Protein AF-A0A535CAD5-F1 (afdb_monomer_lite)

Foldseek 3Di:
DDPPDPPDDPVCVVVVVLLVQQVVQWDDDDPATAGFQDPDPRSFDAQVRLLVCQVVVCVSPNRNLLNNLVVFLVQAACDDDVQQNHDFLATFGAADDDDCVVVVVHNRVRGRRPDPCRLVSSLVSQVVSCVVPVDPVSCVVNVVSNVRSVVVND

pLDDT: mean 92.03, std 10.33, range [41.12, 98.62]

Structure (mmCIF, N/CA/C/O backbone):
data_AF-A0A535CAD5-F1
#
_entry.id   AF-A0A535CAD5-F1
#
loop_
_atom_site.group_PDB
_atom_site.id
_atom_site.type_symbol
_atom_site.label_atom_id
_atom_site.label_alt_id
_atom_site.label_comp_id
_atom_site.label_asym_id
_atom_site.label_entity_id
_atom_site.label_seq_id
_atom_site.pdbx_PDB_ins_code
_atom_site.Cartn_x
_atom_site.Cartn_y
_atom_site.Cartn_z
_atom_site.occupancy
_atom_site.B_iso_or_equiv
_atom_site.auth_seq_id
_atom_site.auth_comp_id
_atom_site.auth_asym_id
_atom_site.auth_atom_id
_atom_site.pdbx_PDB_model_num
ATOM 1 N N . MET A 1 1 ? -8.509 36.810 27.245 1.00 44.31 1 MET A N 1
ATOM 2 C CA . MET A 1 1 ? -9.024 35.448 26.973 1.00 44.31 1 MET A CA 1
ATOM 3 C C . MET A 1 1 ? -7.909 34.439 27.209 1.00 44.31 1 MET A C 1
ATOM 5 O O . MET A 1 1 ? -6.936 34.430 26.466 1.00 44.31 1 MET A O 1
ATOM 9 N N . ARG A 1 2 ? -7.989 33.655 28.289 1.00 41.12 2 ARG A N 1
ATOM 10 C CA . ARG A 1 2 ? -6.994 32.627 28.636 1.00 41.12 2 ARG A CA 1
ATOM 11 C C . ARG A 1 2 ? -7.315 31.387 27.792 1.00 41.12 2 ARG A C 1
ATOM 13 O O . ARG A 1 2 ? -8.382 30.813 27.979 1.00 41.12 2 ARG A O 1
ATOM 20 N N . LYS A 1 3 ? -6.448 31.010 26.843 1.00 47.06 3 LYS A N 1
ATOM 21 C CA . LYS A 1 3 ? -6.570 29.723 26.136 1.00 47.06 3 LYS A CA 1
ATOM 22 C C . LYS A 1 3 ? -6.532 28.620 27.197 1.00 47.06 3 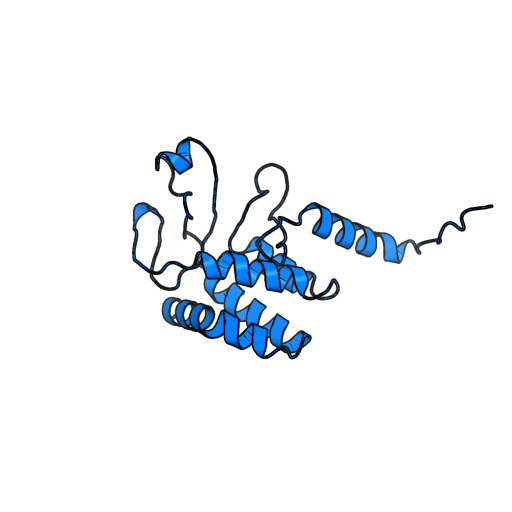LYS A C 1
ATOM 24 O O . LYS A 1 3 ? -5.518 28.479 27.879 1.00 47.06 3 LYS A O 1
ATOM 29 N N . GLN A 1 4 ? -7.636 27.899 27.384 1.00 48.31 4 GLN A N 1
ATOM 30 C CA . GLN A 1 4 ? -7.640 26.667 28.166 1.00 48.31 4 GLN A CA 1
ATOM 31 C C . GLN A 1 4 ? -6.670 25.708 27.469 1.00 48.31 4 GLN A C 1
ATOM 33 O O . GLN A 1 4 ? -6.923 25.270 26.352 1.00 48.31 4 GLN A O 1
ATOM 38 N N . ARG A 1 5 ? -5.509 25.463 28.086 1.00 54.94 5 ARG A N 1
ATOM 39 C CA . ARG A 1 5 ? -4.649 24.345 27.700 1.00 54.94 5 ARG A CA 1
ATOM 40 C C . ARG A 1 5 ? -5.409 23.092 28.102 1.00 54.94 5 ARG A C 1
ATOM 42 O O . ARG A 1 5 ? -5.596 22.866 29.295 1.00 54.94 5 ARG A O 1
ATOM 49 N N . THR A 1 6 ? -5.884 22.331 27.126 1.00 63.06 6 THR A N 1
ATOM 50 C CA . THR A 1 6 ? -6.348 20.966 27.355 1.00 63.06 6 THR A CA 1
ATOM 51 C C . THR A 1 6 ? -5.174 20.221 27.982 1.00 63.06 6 THR A C 1
ATOM 53 O O . THR A 1 6 ? -4.116 20.119 27.366 1.00 63.06 6 THR A O 1
ATOM 56 N N . ILE A 1 7 ? -5.303 19.828 29.247 1.00 65.75 7 ILE A N 1
ATOM 57 C CA . ILE A 1 7 ? -4.289 19.021 29.924 1.00 65.75 7 ILE A CA 1
ATOM 58 C C . ILE A 1 7 ? -4.466 17.614 29.356 1.00 65.75 7 ILE A C 1
ATOM 60 O O . ILE A 1 7 ? -5.357 16.892 29.794 1.00 65.75 7 ILE A O 1
ATOM 64 N N . THR A 1 8 ? -3.692 17.267 28.327 1.00 67.19 8 THR A N 1
ATOM 65 C CA . THR A 1 8 ? -3.551 15.877 27.886 1.00 67.19 8 THR A CA 1
ATOM 66 C C . THR A 1 8 ? -2.962 15.079 29.033 1.00 67.19 8 THR A C 1
ATOM 68 O O . THR A 1 8 ? -2.019 15.525 29.697 1.00 67.19 8 THR A O 1
ATOM 71 N N . ARG A 1 9 ? -3.552 13.920 29.313 1.00 76.81 9 ARG A N 1
ATOM 72 C CA . ARG A 1 9 ? -3.047 13.054 30.377 1.00 76.81 9 ARG A CA 1
ATOM 73 C C . ARG A 1 9 ? -1.718 12.444 29.897 1.00 76.81 9 ARG A C 1
ATOM 75 O O . ARG A 1 9 ? -1.612 12.155 28.705 1.00 76.81 9 ARG A O 1
ATOM 82 N N . PRO A 1 10 ? -0.702 12.254 30.758 1.00 76.88 10 PRO A N 1
ATOM 83 C CA . PRO A 1 10 ? 0.605 11.730 30.334 1.00 76.88 10 PRO A CA 1
ATOM 84 C C . PRO A 1 10 ? 0.511 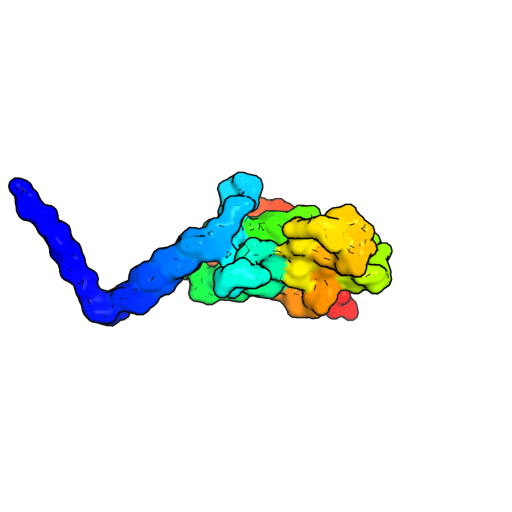10.408 29.554 1.00 76.88 10 PRO A C 1
ATOM 86 O O . PRO A 1 10 ? 1.283 10.159 28.635 1.00 76.88 10 PRO A O 1
ATOM 89 N N . GLU A 1 11 ? -0.474 9.572 29.879 1.00 84.38 11 GLU A N 1
ATOM 90 C CA . GLU A 1 11 ? -0.755 8.305 29.203 1.00 84.38 11 GLU A CA 1
ATOM 91 C C . GLU A 1 11 ? -1.293 8.449 27.763 1.00 84.38 11 GLU A C 1
ATOM 93 O O . GLU A 1 11 ? -1.189 7.511 26.976 1.00 84.38 11 GLU A O 1
ATOM 98 N N . GLU A 1 12 ? -1.839 9.610 27.390 1.00 85.25 12 GLU A N 1
ATOM 99 C CA . GLU A 1 12 ? -2.409 9.889 26.059 1.00 85.25 12 GLU A CA 1
ATOM 100 C C . GLU A 1 12 ? -1.375 10.478 25.084 1.00 85.25 12 GLU A C 1
ATOM 102 O O . GLU A 1 12 ? -1.599 10.515 23.867 1.00 85.25 12 GLU A O 1
ATOM 107 N N . GLU A 1 13 ? -0.234 10.935 25.603 1.00 88.69 13 GLU A N 1
ATOM 108 C CA . GLU A 1 13 ? 0.819 11.596 24.832 1.00 88.69 13 GLU A CA 1
ATOM 109 C C . GLU A 1 13 ? 1.404 10.695 23.726 1.00 88.69 13 GLU A C 1
ATOM 111 O O . GLU A 1 13 ? 1.454 11.154 22.581 1.00 88.69 13 GLU A O 1
ATOM 116 N N . PRO A 1 14 ? 1.729 9.402 23.964 1.00 90.94 14 PRO A N 1
ATOM 117 C CA . PRO A 1 14 ? 2.243 8.528 22.907 1.00 90.94 14 PRO A CA 1
ATOM 118 C C . PRO A 1 14 ? 1.243 8.304 21.767 1.00 90.94 14 PRO A C 1
ATOM 120 O O . PRO A 1 14 ? 1.627 8.280 20.600 1.00 90.94 14 PRO A O 1
ATOM 123 N N . CYS A 1 15 ? -0.049 8.168 22.086 1.00 90.94 15 CYS A N 1
ATOM 124 C CA . CYS A 1 15 ? -1.090 7.986 21.074 1.00 90.94 15 CYS A CA 1
ATOM 125 C C . CYS A 1 15 ? -1.275 9.257 20.237 1.00 90.94 15 CYS A C 1
ATOM 127 O O . CYS A 1 15 ? -1.390 9.188 19.015 1.00 90.94 15 CYS A O 1
ATOM 129 N N . THR A 1 16 ? -1.276 10.419 20.892 1.00 92.81 16 THR A N 1
ATOM 130 C CA . THR A 1 16 ? -1.411 11.718 20.221 1.00 92.81 16 THR A CA 1
ATOM 131 C C . THR A 1 16 ? -0.228 11.978 19.292 1.00 92.81 16 THR A C 1
ATOM 133 O O . THR A 1 16 ? -0.426 12.365 18.140 1.00 92.81 16 THR A O 1
ATOM 136 N N . GLN A 1 17 ? 0.992 11.710 19.765 1.00 94.50 17 GLN A N 1
ATOM 137 C CA . GLN A 1 17 ? 2.199 11.833 18.955 1.00 94.50 17 GLN A CA 1
ATOM 138 C C . GLN A 1 17 ? 2.179 10.855 17.775 1.00 94.50 17 GLN A C 1
ATOM 140 O O . GLN A 1 17 ? 2.400 11.273 16.645 1.00 94.50 17 GLN A O 1
ATOM 145 N N . GLY A 1 18 ? 1.817 9.588 18.002 1.00 93.94 18 GLY A N 1
ATOM 146 C CA . GLY A 1 18 ? 1.743 8.586 16.936 1.00 93.94 18 GLY A CA 1
ATOM 147 C C . GLY A 1 18 ? 0.748 8.950 15.830 1.00 93.94 18 GLY A C 1
ATOM 148 O O . GLY A 1 18 ? 1.043 8.772 14.650 1.00 93.94 18 GLY A O 1
ATOM 149 N N . ILE A 1 19 ? -0.408 9.523 16.182 1.00 94.88 19 ILE A N 1
ATOM 150 C CA . ILE A 1 19 ? -1.364 10.045 15.193 1.00 94.88 19 ILE A CA 1
ATOM 151 C C . ILE A 1 19 ? -0.733 11.191 14.393 1.00 94.88 19 ILE A C 1
ATOM 153 O O . ILE A 1 19 ? -0.795 11.184 13.163 1.00 94.88 19 ILE A O 1
ATOM 157 N N . ALA A 1 20 ? -0.097 12.155 15.066 1.00 95.50 20 ALA A N 1
ATOM 158 C CA . ALA A 1 20 ? 0.572 13.269 14.397 1.00 95.50 20 ALA A CA 1
ATOM 159 C C . ALA A 1 20 ? 1.681 12.791 13.442 1.00 95.50 20 ALA A C 1
ATOM 161 O O . ALA A 1 20 ? 1.773 13.290 12.320 1.00 95.50 20 ALA A O 1
ATOM 162 N N . ASP A 1 21 ? 2.457 11.783 13.842 1.00 95.19 21 ASP A N 1
ATOM 163 C CA . ASP A 1 21 ? 3.530 11.197 13.035 1.00 95.19 21 ASP A CA 1
ATOM 164 C C . ASP A 1 21 ? 2.987 10.498 11.779 1.00 95.19 21 ASP A C 1
ATOM 166 O O . ASP A 1 21 ? 3.510 10.703 10.681 1.00 95.19 21 ASP A O 1
ATOM 170 N N . LEU A 1 22 ? 1.893 9.734 11.895 1.00 95.38 22 LEU A N 1
ATOM 171 C CA . LEU A 1 22 ? 1.233 9.110 10.739 1.00 95.38 22 LEU A CA 1
ATOM 172 C C . LEU A 1 22 ? 0.752 10.153 9.725 1.00 95.38 22 LEU A C 1
ATOM 174 O O . LEU A 1 22 ? 0.905 9.961 8.519 1.00 95.38 22 LEU A O 1
ATOM 178 N N . HIS A 1 23 ? 0.196 11.268 10.203 1.00 94.38 23 HIS A N 1
ATOM 179 C CA . HIS A 1 23 ? -0.225 12.367 9.335 1.00 94.38 23 HIS A CA 1
ATOM 180 C C . HIS A 1 23 ? 0.960 13.122 8.725 1.00 94.38 23 HIS A C 1
ATOM 182 O O . HIS A 1 23 ? 0.872 13.546 7.574 1.00 94.38 23 HIS A O 1
ATOM 188 N N . ALA A 1 24 ? 2.078 13.253 9.441 1.00 95.19 24 ALA A N 1
ATOM 189 C CA . ALA A 1 24 ? 3.304 13.839 8.899 1.00 95.19 24 ALA A CA 1
ATOM 190 C C . ALA A 1 24 ? 3.924 12.981 7.780 1.00 95.19 24 ALA A C 1
ATOM 192 O O . ALA A 1 24 ? 4.584 13.514 6.889 1.00 95.19 24 ALA A O 1
ATOM 193 N N . LEU A 1 25 ? 3.686 11.666 7.800 1.00 96.38 25 LEU A N 1
ATOM 194 C CA . LEU A 1 25 ? 4.115 10.718 6.769 1.00 96.38 25 LEU A CA 1
ATOM 195 C C . LEU A 1 25 ? 3.077 10.500 5.656 1.00 96.38 25 LEU A C 1
ATOM 197 O O . LEU A 1 25 ? 3.306 9.678 4.768 1.00 96.38 25 LEU A O 1
ATOM 201 N N . ALA A 1 26 ? 1.944 11.204 5.676 1.00 95.88 26 ALA A N 1
ATOM 202 C CA . ALA A 1 26 ? 0.905 11.041 4.668 1.00 95.88 26 ALA A CA 1
ATOM 203 C C . ALA A 1 26 ? 1.361 11.593 3.304 1.00 95.88 26 ALA A C 1
ATOM 205 O O . ALA A 1 26 ? 1.634 12.785 3.154 1.00 95.88 26 ALA A O 1
ATOM 206 N N . ILE A 1 27 ? 1.397 10.731 2.289 1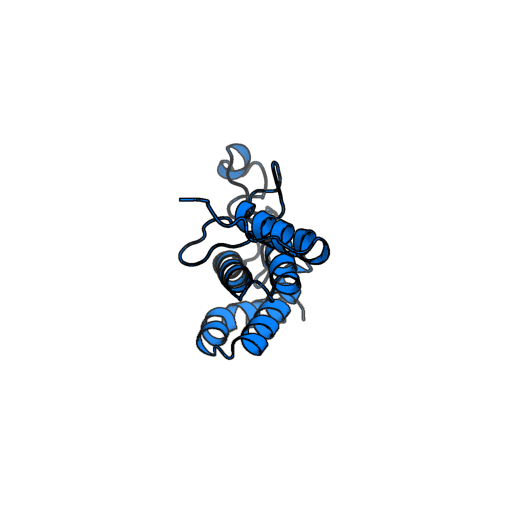.00 93.94 27 ILE A N 1
ATOM 207 C CA . ILE A 1 27 ? 1.644 11.106 0.896 1.00 93.94 27 ILE A CA 1
ATOM 208 C C . ILE A 1 27 ? 0.294 11.230 0.179 1.00 93.94 27 ILE A C 1
ATOM 210 O O . ILE A 1 27 ? -0.477 10.265 0.164 1.00 93.94 27 ILE A O 1
ATOM 214 N N . PRO A 1 28 ? -0.009 12.386 -0.440 1.00 89.88 28 PRO A N 1
ATOM 215 C CA . PRO A 1 28 ? -1.207 12.544 -1.256 1.00 89.88 28 PRO A CA 1
ATOM 216 C C . PRO A 1 28 ? -1.227 11.562 -2.437 1.00 89.88 28 PRO A C 1
ATOM 218 O O . PRO A 1 28 ? -0.285 11.529 -3.229 1.00 89.88 28 PRO A O 1
ATOM 221 N N . GLN A 1 29 ? -2.325 10.819 -2.586 1.00 83.56 29 GLN A N 1
ATOM 222 C CA . GLN A 1 29 ? -2.617 9.966 -3.741 1.00 83.56 29 GLN A CA 1
ATOM 223 C C . GLN A 1 29 ? -4.072 10.185 -4.147 1.00 83.56 29 GLN A C 1
ATOM 225 O O . GLN A 1 29 ? -4.958 9.954 -3.333 1.00 83.56 29 GLN A O 1
ATOM 230 N N . ALA A 1 30 ? -4.310 10.604 -5.393 1.00 77.38 30 ALA A N 1
ATOM 231 C CA . ALA A 1 30 ? -5.647 10.838 -5.949 1.00 77.38 30 ALA A CA 1
ATOM 232 C C . ALA A 1 30 ? -6.628 11.453 -4.923 1.00 77.38 30 ALA A C 1
ATOM 234 O O . ALA A 1 30 ? -6.480 12.618 -4.556 1.00 77.38 30 ALA A O 1
ATOM 235 N N . GLU A 1 31 ? -7.592 10.663 -4.443 1.00 83.25 31 GLU A N 1
ATOM 236 C CA . GLU A 1 31 ? -8.627 11.085 -3.496 1.00 83.25 31 GLU A CA 1
ATOM 237 C C . GLU A 1 31 ? -8.274 10.840 -2.020 1.00 83.25 31 GLU A C 1
ATOM 239 O O . GLU A 1 31 ? -8.857 11.473 -1.142 1.00 83.25 31 GLU A O 1
ATOM 244 N N . THR A 1 32 ? -7.360 9.918 -1.700 1.00 90.00 32 THR A N 1
ATOM 245 C CA . THR A 1 32 ? -7.060 9.532 -0.310 1.00 90.00 32 THR A CA 1
ATOM 246 C C . THR A 1 32 ? -5.569 9.240 -0.116 1.00 90.00 32 THR A C 1
ATOM 248 O O . THR A 1 32 ? -5.009 8.415 -0.838 1.00 90.00 32 THR A O 1
ATOM 251 N N . PRO A 1 33 ? -4.902 9.880 0.864 1.00 95.62 33 PRO A N 1
ATOM 252 C CA . PRO A 1 33 ? -3.474 9.690 1.080 1.00 95.62 33 PRO A CA 1
ATOM 253 C C . PRO A 1 33 ? -3.149 8.313 1.670 1.00 95.62 33 PRO A C 1
ATOM 255 O O . PRO A 1 33 ? -3.964 7.709 2.363 1.00 95.62 33 PRO A O 1
ATOM 258 N N . TYR A 1 34 ? -1.917 7.856 1.461 1.00 95.56 34 TYR A N 1
ATOM 259 C CA . TYR A 1 34 ? -1.347 6.688 2.138 1.00 95.56 34 TYR A CA 1
ATOM 260 C C . TYR A 1 34 ? -0.173 7.102 3.028 1.00 95.56 34 TYR A C 1
ATOM 262 O O . TYR A 1 34 ? 0.403 8.174 2.860 1.00 95.56 34 TYR A O 1
ATOM 270 N N . VAL A 1 35 ? 0.193 6.252 3.986 1.00 97.00 35 VAL A N 1
ATOM 271 C CA . VAL A 1 35 ? 1.321 6.511 4.893 1.00 97.00 35 VAL A CA 1
ATOM 272 C C . VAL A 1 35 ? 2.619 6.028 4.249 1.00 97.00 35 VAL A C 1
ATOM 274 O O . VAL A 1 35 ? 2.721 4.869 3.851 1.00 97.00 35 VAL A O 1
ATOM 277 N N . ALA A 1 36 ? 3.613 6.906 4.135 1.00 96.06 36 ALA A N 1
ATOM 278 C CA . ALA A 1 36 ? 4.945 6.544 3.667 1.00 96.06 36 ALA A CA 1
ATOM 279 C C . ALA A 1 36 ? 5.674 5.624 4.653 1.00 96.06 36 ALA A C 1
ATOM 281 O O . ALA A 1 36 ? 5.412 5.639 5.853 1.00 96.06 36 ALA A O 1
ATOM 282 N N . ALA A 1 37 ? 6.675 4.904 4.153 1.00 94.31 37 ALA A N 1
ATOM 283 C CA . ALA A 1 37 ? 7.533 4.052 4.972 1.00 94.31 37 ALA A CA 1
ATOM 284 C C . ALA A 1 37 ? 8.405 4.845 5.971 1.00 94.31 37 ALA A C 1
ATOM 286 O O . ALA A 1 37 ? 8.726 4.352 7.050 1.00 94.31 37 ALA A O 1
ATOM 287 N N . GLY A 1 38 ? 8.773 6.090 5.645 1.00 93.19 38 GLY A N 1
ATOM 288 C CA . GLY A 1 38 ? 9.489 6.973 6.570 1.00 93.19 38 GLY A CA 1
ATOM 289 C C . GLY A 1 38 ? 10.311 8.059 5.881 1.00 93.19 38 GLY A C 1
ATOM 290 O O . GLY A 1 38 ? 10.437 8.096 4.662 1.00 93.19 38 GLY A O 1
ATOM 291 N N . VAL A 1 39 ? 10.917 8.951 6.662 1.00 91.81 39 VAL A N 1
ATOM 292 C CA . VAL A 1 39 ? 11.788 10.025 6.155 1.00 91.81 39 VAL A CA 1
ATOM 293 C C . VAL A 1 39 ? 13.268 9.758 6.462 1.00 91.81 39 VAL A C 1
ATOM 295 O O . VAL A 1 39 ? 13.576 9.094 7.450 1.00 91.81 39 VAL A O 1
ATOM 298 N N . PRO A 1 40 ? 14.209 10.289 5.654 1.00 88.31 40 PRO A N 1
ATOM 299 C CA . PRO A 1 40 ? 13.981 10.990 4.386 1.00 88.31 40 PRO A CA 1
ATOM 300 C C . PRO A 1 40 ? 13.909 10.045 3.175 1.00 88.31 40 PRO A C 1
ATOM 302 O O . PRO A 1 40 ? 13.239 10.348 2.194 1.00 88.31 40 PRO A O 1
ATOM 305 N N . TRP A 1 41 ? 14.588 8.897 3.229 1.00 86.94 41 TRP A N 1
ATOM 306 C CA . TRP A 1 41 ? 14.835 8.061 2.047 1.00 86.94 41 TRP A CA 1
ATOM 307 C C . TRP A 1 41 ? 13.690 7.130 1.657 1.00 86.94 41 TRP A C 1
ATOM 309 O O . TRP A 1 41 ? 13.701 6.596 0.549 1.00 86.94 41 TRP A O 1
ATOM 319 N N . PHE A 1 42 ? 12.715 6.961 2.547 1.00 90.12 42 PHE A N 1
ATOM 320 C CA . PHE A 1 42 ? 11.577 6.065 2.369 1.00 90.12 42 PHE A CA 1
ATOM 321 C C . PHE A 1 42 ? 10.267 6.828 2.103 1.00 90.12 42 PHE A C 1
ATOM 323 O O . PHE A 1 42 ? 9.174 6.269 2.201 1.00 90.12 42 PHE A O 1
ATOM 330 N N . LEU A 1 43 ? 10.375 8.119 1.757 1.00 91.19 43 LEU A N 1
ATOM 331 C CA . LEU A 1 43 ? 9.244 9.007 1.497 1.00 91.19 43 LEU A CA 1
ATOM 332 C C . LEU A 1 43 ? 8.727 8.793 0.069 1.00 91.19 43 LEU A C 1
ATOM 334 O O . LEU A 1 43 ? 8.812 9.658 -0.802 1.00 91.19 43 LEU A O 1
ATOM 338 N N . THR A 1 44 ? 8.251 7.583 -0.194 1.00 91.50 44 THR A N 1
ATOM 339 C CA . THR A 1 44 ? 7.639 7.183 -1.457 1.00 91.50 44 THR A CA 1
ATOM 340 C C . THR A 1 44 ? 6.705 5.989 -1.240 1.00 91.50 44 THR A C 1
ATOM 342 O O . THR A 1 44 ? 6.434 5.608 -0.101 1.00 91.50 44 THR A O 1
ATOM 345 N N . LEU A 1 45 ? 6.157 5.429 -2.318 1.00 94.25 45 LEU A N 1
ATOM 346 C CA . LEU A 1 45 ? 5.301 4.251 -2.245 1.00 94.25 45 LEU A CA 1
ATOM 347 C C . LEU A 1 45 ? 6.155 2.982 -2.142 1.00 94.25 45 LEU A C 1
ATOM 349 O O . LEU A 1 45 ? 6.828 2.599 -3.103 1.00 94.25 45 LEU A O 1
ATOM 353 N N . PHE A 1 46 ? 6.082 2.336 -0.983 1.00 95.81 46 PHE A N 1
ATOM 354 C CA . PHE A 1 46 ? 6.552 0.972 -0.765 1.00 95.81 46 PHE A CA 1
ATOM 355 C C . PHE A 1 46 ? 5.356 0.031 -0.662 1.00 95.81 46 PHE A C 1
ATOM 357 O O . PHE A 1 46 ? 4.278 0.449 -0.257 1.00 95.81 46 PHE A O 1
ATOM 364 N N . GLY A 1 47 ? 5.527 -1.231 -1.047 1.00 95.88 47 GLY A N 1
ATOM 365 C CA . GLY A 1 47 ? 4.439 -2.209 -1.070 1.00 95.88 47 GLY A CA 1
ATOM 366 C C . GLY A 1 47 ? 3.843 -2.480 0.306 1.00 95.88 47 GLY A C 1
ATOM 367 O O . GLY A 1 47 ? 2.661 -2.258 0.553 1.00 95.88 47 GLY A O 1
ATOM 368 N N . ARG A 1 48 ? 4.675 -2.987 1.217 1.00 97.56 48 ARG A N 1
ATOM 369 C CA . ARG A 1 48 ? 4.227 -3.496 2.521 1.00 97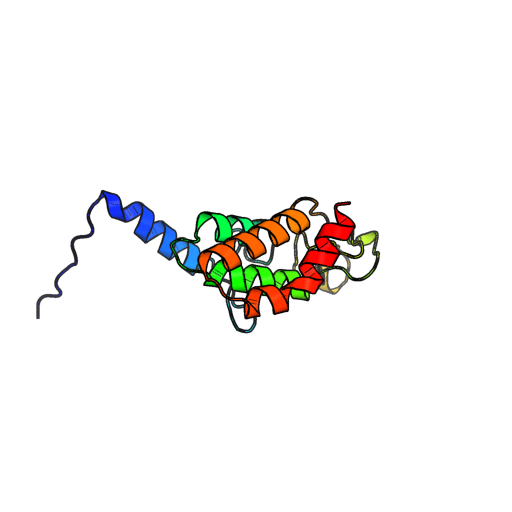.56 48 ARG A CA 1
ATOM 370 C C . ARG A 1 48 ? 3.924 -2.397 3.534 1.00 97.56 48 ARG A C 1
ATOM 372 O O . ARG A 1 48 ? 3.012 -2.538 4.340 1.00 97.56 48 ARG A O 1
ATOM 379 N N . ASP A 1 49 ? 4.696 -1.323 3.518 1.00 97.44 49 ASP A N 1
ATOM 380 C CA . ASP A 1 49 ? 4.729 -0.305 4.563 1.00 97.44 49 ASP A CA 1
ATOM 381 C C . ASP A 1 49 ? 3.383 0.408 4.767 1.00 97.44 49 ASP A C 1
ATOM 383 O O . ASP A 1 49 ? 2.882 0.374 5.892 1.00 97.44 49 ASP A O 1
ATOM 387 N N . PRO A 1 50 ? 2.724 0.966 3.729 1.00 97.19 50 PRO A N 1
ATOM 388 C CA . PRO A 1 50 ? 1.414 1.589 3.889 1.00 97.19 50 PRO A CA 1
ATOM 389 C C . PRO A 1 50 ? 0.337 0.579 4.311 1.00 97.19 50 PRO A C 1
ATOM 391 O O . PRO A 1 50 ? -0.563 0.936 5.067 1.00 97.19 50 PRO A O 1
ATOM 394 N N . LEU A 1 51 ? 0.434 -0.687 3.881 1.00 98.25 51 LEU A N 1
ATOM 395 C CA . LEU A 1 51 ? -0.511 -1.746 4.261 1.00 98.25 51 LEU A CA 1
ATOM 396 C C . LEU A 1 51 ? -0.381 -2.113 5.744 1.00 98.25 51 LEU A C 1
ATOM 398 O O . LEU A 1 51 ? -1.386 -2.211 6.447 1.00 98.25 51 LEU A O 1
ATOM 402 N N . VAL A 1 52 ? 0.850 -2.285 6.230 1.00 98.12 52 VAL A N 1
ATOM 403 C CA . VAL A 1 52 ? 1.136 -2.582 7.640 1.00 98.12 52 VAL A CA 1
ATOM 404 C C . VAL A 1 52 ? 0.793 -1.384 8.519 1.00 98.12 52 VAL A C 1
ATOM 406 O O . VAL A 1 52 ? 0.134 -1.556 9.543 1.00 98.12 52 VAL A O 1
ATOM 409 N N . ALA A 1 53 ? 1.169 -0.170 8.110 1.00 97.19 53 ALA A N 1
ATOM 410 C CA . ALA A 1 53 ? 0.799 1.048 8.820 1.00 97.19 53 ALA A CA 1
ATOM 411 C C . ALA A 1 53 ? -0.725 1.162 8.944 1.00 97.19 53 ALA A C 1
ATOM 413 O O . ALA A 1 53 ? -1.229 1.411 10.037 1.00 97.19 53 ALA A O 1
ATOM 414 N N . ALA A 1 54 ? -1.473 0.906 7.868 1.00 96.88 54 ALA A N 1
ATOM 415 C CA . ALA A 1 54 ? -2.932 0.901 7.883 1.00 96.88 54 ALA A CA 1
ATOM 416 C C . ALA A 1 54 ? -3.527 -0.161 8.825 1.00 96.88 54 ALA A C 1
ATOM 418 O O . ALA A 1 54 ? -4.448 0.139 9.584 1.00 96.88 54 ALA A O 1
ATOM 419 N N . LEU A 1 55 ? -2.984 -1.383 8.825 1.00 97.62 55 LEU A N 1
ATOM 420 C CA . LEU A 1 55 ? -3.422 -2.457 9.724 1.00 97.62 55 LEU A CA 1
ATOM 421 C C . LEU A 1 55 ? -3.205 -2.102 11.200 1.00 97.62 55 LEU A C 1
ATOM 423 O O . LEU A 1 55 ? -4.076 -2.356 12.029 1.00 97.62 55 LEU A O 1
ATOM 427 N N . LEU A 1 56 ? -2.066 -1.489 11.527 1.00 95.75 56 LEU A N 1
ATOM 428 C CA . LEU A 1 56 ? -1.714 -1.115 12.899 1.00 95.75 56 LEU A CA 1
ATOM 429 C C . LEU A 1 56 ? -2.401 0.175 13.370 1.00 95.75 56 LEU A C 1
ATOM 431 O O . LEU A 1 56 ? -2.567 0.375 14.571 1.00 95.75 56 LEU A O 1
ATOM 435 N N . SER A 1 57 ? -2.814 1.043 12.443 1.00 94.31 57 SER A N 1
ATOM 436 C CA . SER A 1 57 ? -3.394 2.358 12.740 1.00 94.31 57 SER A CA 1
ATOM 437 C C . SER A 1 57 ? -4.896 2.461 12.481 1.00 94.31 57 SER A C 1
ATOM 439 O O . SER A 1 57 ? -5.422 3.569 12.453 1.00 94.31 57 SER A O 1
ATOM 441 N N . GLY A 1 58 ? -5.620 1.343 12.352 1.00 91.38 58 GLY A N 1
ATOM 442 C CA . GLY A 1 58 ? -7.058 1.352 12.037 1.00 91.38 58 GLY A CA 1
ATOM 443 C C . GLY A 1 58 ? -7.935 2.163 13.009 1.00 91.38 58 GLY A C 1
ATOM 444 O O . GLY A 1 58 ? -8.987 2.667 12.616 1.00 91.38 58 GLY A O 1
ATOM 445 N N . LEU A 1 59 ? -7.485 2.365 14.256 1.00 90.88 59 LEU A N 1
ATOM 446 C CA . LEU A 1 59 ? -8.145 3.253 15.227 1.00 90.88 59 LEU A CA 1
ATOM 447 C C . LEU A 1 59 ? -8.110 4.738 14.817 1.00 90.88 59 LEU A C 1
ATOM 449 O O . LEU A 1 59 ? -8.979 5.499 15.228 1.00 90.88 59 LEU A O 1
ATOM 453 N N . ASN A 1 60 ? -7.155 5.140 13.973 1.00 91.69 60 ASN A N 1
ATOM 454 C CA . ASN A 1 60 ? -7.052 6.474 13.371 1.00 91.69 60 ASN A CA 1
ATOM 455 C C . ASN A 1 60 ? -7.907 6.619 12.089 1.00 91.69 60 ASN A C 1
ATOM 457 O O . ASN A 1 60 ? -7.733 7.554 11.306 1.00 91.69 60 ASN A O 1
ATOM 461 N N . GLY A 1 61 ? -8.831 5.685 11.855 1.00 92.81 61 GLY A N 1
ATOM 462 C CA . GLY A 1 61 ? -9.724 5.675 10.703 1.00 92.81 61 GLY A CA 1
ATOM 463 C C . GLY A 1 61 ? -9.185 4.891 9.505 1.00 92.81 61 GLY A C 1
ATOM 464 O O . GLY A 1 61 ? -8.043 4.444 9.465 1.00 92.81 61 GLY A O 1
ATOM 465 N N . ALA A 1 62 ? -10.048 4.718 8.502 1.00 95.38 62 ALA A N 1
ATOM 466 C CA . ALA A 1 62 ? -9.775 3.872 7.338 1.00 95.38 62 ALA A CA 1
ATOM 467 C C . ALA A 1 62 ? -8.967 4.559 6.223 1.00 95.38 62 ALA A C 1
ATOM 469 O O . ALA A 1 62 ? -8.612 3.898 5.248 1.00 95.38 62 ALA A O 1
ATOM 470 N N . TRP A 1 63 ? -8.683 5.860 6.348 1.00 95.38 63 TRP A N 1
ATOM 471 C CA . TRP A 1 63 ? -8.091 6.667 5.276 1.00 95.38 63 TRP A CA 1
ATOM 472 C C . TRP A 1 63 ? -6.761 6.086 4.780 1.00 95.38 63 TRP A C 1
ATOM 474 O O . TRP A 1 63 ? -6.560 5.948 3.577 1.00 95.38 63 TRP A O 1
ATOM 484 N N . SER A 1 64 ? -5.881 5.662 5.693 1.00 96.19 64 SER A N 1
ATOM 485 C CA . SER A 1 64 ? -4.554 5.144 5.344 1.00 96.19 64 SER A CA 1
ATOM 486 C C . SER A 1 64 ? -4.653 3.825 4.581 1.00 96.19 64 SER A C 1
ATOM 488 O O . SER A 1 64 ? -3.908 3.608 3.628 1.00 96.19 64 SER A O 1
ATOM 490 N N . ALA A 1 65 ? -5.619 2.977 4.946 1.00 97.19 65 ALA A N 1
ATOM 491 C CA . ALA A 1 65 ? -5.906 1.737 4.240 1.00 97.19 65 ALA A CA 1
ATOM 492 C C . ALA A 1 65 ? -6.472 1.994 2.841 1.00 97.19 65 ALA A C 1
ATOM 494 O O . ALA A 1 65 ? -6.019 1.387 1.878 1.00 97.19 65 ALA A O 1
ATOM 495 N N . GLN A 1 66 ? -7.444 2.901 2.723 1.00 96.81 66 GLN A N 1
ATOM 496 C CA . GLN A 1 66 ? -8.066 3.257 1.446 1.00 96.81 66 GLN A CA 1
ATOM 497 C C . GLN A 1 66 ? -7.033 3.830 0.470 1.00 96.81 66 GLN A C 1
ATOM 499 O O . GLN A 1 66 ? -6.945 3.369 -0.667 1.00 96.81 66 GLN A O 1
ATOM 504 N N . GLY A 1 67 ? -6.188 4.755 0.934 1.00 96.94 67 GLY A N 1
ATOM 505 C CA . GLY A 1 67 ? -5.096 5.294 0.128 1.00 96.94 67 GLY A CA 1
ATOM 506 C C . GLY A 1 67 ? -4.074 4.229 -0.269 1.00 96.94 67 GLY A C 1
ATOM 507 O O . GLY A 1 67 ? -3.654 4.193 -1.423 1.00 96.94 67 GLY A O 1
ATOM 508 N N . ALA A 1 68 ? -3.704 3.324 0.645 1.00 97.38 68 ALA A N 1
ATOM 509 C CA . ALA A 1 68 ? -2.774 2.230 0.352 1.00 97.38 68 ALA A CA 1
ATOM 510 C C . ALA A 1 68 ? -3.328 1.269 -0.713 1.00 97.38 68 ALA A C 1
ATOM 512 O O . ALA A 1 68 ? -2.634 0.930 -1.673 1.00 97.38 68 ALA A O 1
ATOM 513 N N . LEU A 1 69 ? -4.588 0.850 -0.561 1.00 97.75 69 LEU A N 1
ATOM 514 C CA . LEU A 1 69 ? -5.267 -0.066 -1.479 1.00 97.75 69 LEU A CA 1
ATOM 515 C C . LEU A 1 69 ? -5.430 0.546 -2.875 1.00 97.75 69 LEU A C 1
ATOM 517 O O . LEU A 1 69 ? -5.243 -0.159 -3.871 1.00 97.75 69 LEU A O 1
ATOM 521 N N . ALA A 1 70 ? -5.742 1.842 -2.952 1.00 96.88 70 ALA A N 1
ATOM 522 C CA . ALA A 1 70 ? -5.816 2.585 -4.205 1.00 96.88 70 ALA A CA 1
ATOM 523 C C . ALA A 1 70 ? -4.439 2.697 -4.874 1.00 96.88 70 ALA A C 1
ATOM 525 O O . ALA A 1 70 ? -4.270 2.229 -5.998 1.00 96.88 70 ALA A O 1
ATOM 526 N N . ALA A 1 71 ? -3.441 3.222 -4.156 1.00 96.19 71 ALA A N 1
ATOM 527 C CA . ALA A 1 71 ? -2.091 3.446 -4.674 1.00 96.19 71 ALA A CA 1
ATOM 528 C C . ALA A 1 71 ? -1.436 2.163 -5.211 1.00 96.19 71 ALA A C 1
ATOM 530 O O . ALA A 1 71 ? -0.842 2.157 -6.289 1.00 96.19 71 ALA A O 1
ATOM 531 N N . LEU A 1 72 ? -1.542 1.063 -4.461 1.00 97.06 72 LEU A N 1
ATOM 532 C CA . LEU A 1 72 ? -0.956 -0.218 -4.853 1.00 97.06 72 LEU A CA 1
ATOM 533 C C . LEU A 1 72 ? -1.773 -0.910 -5.944 1.00 97.06 72 LEU A C 1
ATOM 535 O O . LEU A 1 72 ? -1.190 -1.516 -6.842 1.00 97.06 72 LEU A O 1
ATOM 539 N N . GLY A 1 73 ? -3.104 -0.808 -5.887 1.00 96.62 73 GLY A N 1
ATOM 540 C CA . GLY A 1 73 ? -3.988 -1.417 -6.877 1.00 96.62 73 GLY A CA 1
ATOM 541 C C . GLY A 1 73 ? -3.809 -0.827 -8.274 1.00 96.62 73 GLY A C 1
ATOM 542 O O . GLY A 1 73 ? -3.748 -1.584 -9.240 1.00 96.62 73 GLY A O 1
ATOM 543 N N . GLU A 1 74 ? -3.627 0.493 -8.382 1.00 95.44 74 GLU A N 1
ATOM 544 C CA . GLU A 1 74 ? -3.337 1.179 -9.653 1.00 95.44 74 GLU A CA 1
ATOM 545 C C . GLU A 1 74 ? -2.047 0.690 -10.325 1.00 95.44 74 GLU A C 1
ATOM 547 O O . GLU A 1 74 ? -1.909 0.760 -11.547 1.00 95.44 74 GLU A O 1
ATOM 552 N N . LEU A 1 75 ? -1.096 0.193 -9.534 1.00 95.88 75 LEU A N 1
ATOM 553 C CA . LEU A 1 75 ? 0.228 -0.215 -9.989 1.00 95.88 75 LEU A CA 1
ATOM 554 C C . LEU A 1 75 ? 0.419 -1.736 -9.992 1.00 95.88 75 LEU A C 1
ATOM 556 O O . LEU A 1 75 ? 1.549 -2.191 -10.179 1.00 95.88 75 LEU A O 1
ATOM 560 N N . GLN A 1 76 ? -0.639 -2.534 -9.811 1.00 97.75 76 GLN A N 1
ATOM 561 C CA . GLN A 1 76 ? -0.534 -3.992 -9.880 1.00 97.75 76 GLN A CA 1
ATOM 562 C C . GLN A 1 76 ? 0.037 -4.434 -11.235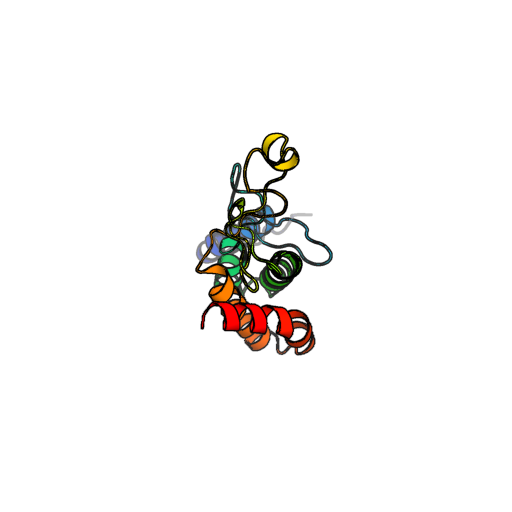 1.00 97.75 76 GLN A C 1
ATOM 564 O O . GLN A 1 76 ? -0.374 -3.966 -12.300 1.00 97.75 76 GLN A O 1
ATOM 569 N N . ALA A 1 77 ? 1.000 -5.354 -11.203 1.00 97.62 77 ALA A N 1
ATOM 570 C CA . ALA A 1 77 ? 1.601 -5.889 -12.411 1.00 97.62 77 ALA A CA 1
ATOM 571 C C . ALA A 1 77 ? 0.560 -6.669 -13.227 1.00 97.62 77 ALA A C 1
ATOM 573 O O . ALA A 1 77 ? -0.117 -7.565 -12.724 1.00 97.62 77 ALA A O 1
ATOM 574 N N . SER A 1 78 ? 0.465 -6.345 -14.517 1.00 96.88 78 SER A N 1
ATOM 575 C CA . SER A 1 78 ? -0.426 -7.007 -15.483 1.00 96.88 78 SER A CA 1
ATOM 576 C C . SER A 1 78 ? 0.313 -7.885 -16.494 1.00 96.88 78 SER A C 1
ATOM 578 O O . SER A 1 78 ? -0.310 -8.620 -17.256 1.00 96.88 78 SER A O 1
ATOM 580 N N . ARG A 1 79 ? 1.646 -7.818 -16.516 1.00 96.56 79 ARG A N 1
ATOM 581 C CA . ARG A 1 79 ? 2.512 -8.573 -17.425 1.00 96.56 79 ARG A CA 1
ATOM 582 C C . ARG A 1 79 ? 3.803 -8.963 -16.725 1.00 96.56 79 ARG A C 1
ATOM 584 O O . ARG A 1 79 ? 4.190 -8.330 -15.745 1.00 96.56 79 ARG A O 1
ATOM 591 N N . ARG A 1 80 ? 4.474 -9.969 -17.279 1.00 97.12 80 ARG A N 1
ATOM 592 C CA . ARG A 1 80 ? 5.806 -10.362 -16.834 1.00 97.12 80 ARG A CA 1
ATOM 593 C C . ARG A 1 80 ? 6.866 -9.362 -17.310 1.00 97.12 80 ARG A C 1
ATOM 595 O O . ARG A 1 80 ? 6.824 -8.932 -18.463 1.00 97.12 80 ARG A O 1
ATOM 602 N N . ASP A 1 81 ? 7.796 -9.009 -16.430 1.00 96.44 81 ASP A N 1
ATOM 603 C CA . ASP A 1 81 ? 8.972 -8.179 -16.715 1.00 96.44 81 ASP A CA 1
ATOM 604 C C . ASP A 1 81 ? 10.111 -8.580 -15.771 1.00 96.44 81 ASP A C 1
ATOM 606 O O . ASP A 1 81 ? 10.124 -8.182 -14.606 1.00 96.44 81 ASP A O 1
ATOM 610 N N . ASP A 1 82 ? 11.060 -9.367 -16.282 1.00 95.25 82 ASP A N 1
ATOM 611 C CA . ASP A 1 82 ? 12.165 -9.908 -15.482 1.00 95.25 82 ASP A CA 1
ATOM 612 C C . ASP A 1 82 ? 13.111 -8.807 -14.960 1.00 95.25 82 ASP A C 1
ATOM 614 O O . ASP A 1 82 ? 13.756 -8.994 -13.938 1.00 95.25 82 ASP A O 1
ATOM 618 N N . TRP A 1 83 ? 13.195 -7.634 -15.606 1.00 94.81 83 TRP A N 1
ATOM 619 C CA . TRP A 1 83 ? 14.034 -6.534 -15.100 1.00 94.81 83 TRP A CA 1
ATOM 620 C C . TRP A 1 83 ? 13.443 -5.891 -13.843 1.00 94.81 83 TRP A C 1
ATOM 622 O O . TRP A 1 83 ? 14.168 -5.354 -13.007 1.00 94.81 83 TRP A O 1
ATOM 632 N N . ARG A 1 84 ? 12.115 -5.911 -13.724 1.00 95.19 84 ARG A N 1
ATOM 633 C CA . ARG A 1 84 ? 11.378 -5.305 -12.610 1.00 95.19 84 ARG A CA 1
ATOM 634 C C . ARG A 1 84 ? 10.861 -6.338 -11.611 1.00 95.19 84 ARG A C 1
ATOM 636 O O . ARG A 1 84 ? 10.115 -5.949 -10.716 1.00 95.19 84 ARG A O 1
ATOM 643 N N . ASP A 1 85 ? 11.206 -7.614 -11.779 1.00 96.38 85 ASP A N 1
ATOM 644 C CA . ASP A 1 85 ? 10.631 -8.758 -11.059 1.00 96.38 85 ASP A CA 1
ATOM 645 C C . ASP A 1 85 ? 9.093 -8.793 -11.085 1.00 96.38 85 ASP A C 1
ATOM 647 O O . ASP A 1 85 ? 8.439 -9.190 -10.113 1.00 96.38 85 ASP A O 1
ATOM 651 N N . ALA A 1 86 ? 8.495 -8.328 -12.185 1.00 97.38 86 ALA A N 1
ATOM 652 C CA . ALA A 1 86 ? 7.050 -8.236 -12.327 1.00 97.38 86 ALA A CA 1
ATOM 653 C C . ALA A 1 86 ? 6.472 -9.545 -12.863 1.00 97.38 86 ALA A C 1
ATOM 655 O O . ALA A 1 86 ? 6.971 -10.100 -13.841 1.00 97.38 86 ALA A O 1
ATOM 656 N N . GLU A 1 87 ? 5.365 -9.982 -12.273 1.00 97.75 87 GLU A N 1
ATOM 657 C CA . GLU A 1 87 ? 4.532 -11.087 -12.746 1.00 97.75 87 GLU A CA 1
ATOM 658 C C . GLU A 1 87 ? 3.062 -10.676 -12.589 1.00 97.75 87 GLU A C 1
ATOM 660 O O . GLU A 1 87 ? 2.750 -9.917 -11.665 1.00 97.75 87 GLU A O 1
ATOM 665 N N . PRO A 1 88 ? 2.145 -11.128 -13.464 1.00 97.94 88 PRO A N 1
ATOM 666 C CA . PRO A 1 88 ? 0.731 -10.780 -13.355 1.00 97.94 88 PRO A CA 1
ATOM 667 C C . PRO A 1 88 ? 0.17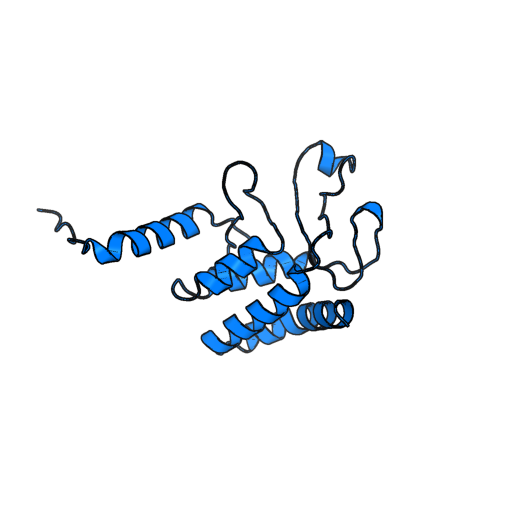0 -11.089 -11.960 1.00 97.94 88 PRO A C 1
ATOM 669 O O . PRO A 1 88 ? 0.233 -12.227 -11.509 1.00 97.94 88 PRO A O 1
ATOM 672 N N . GLY A 1 89 ? -0.387 -10.077 -11.291 1.00 97.81 89 GLY A N 1
ATOM 673 C CA . GLY A 1 89 ? -0.931 -10.184 -9.933 1.00 97.81 89 GLY A CA 1
ATOM 674 C C . GLY A 1 89 ? -0.009 -9.662 -8.827 1.00 97.81 89 GLY A C 1
ATOM 675 O O . GLY A 1 89 ? -0.516 -9.275 -7.769 1.00 97.81 89 GLY A O 1
ATOM 676 N N . LYS A 1 90 ? 1.305 -9.537 -9.072 1.00 97.69 90 LYS A N 1
ATOM 677 C CA . LYS A 1 90 ? 2.236 -8.945 -8.098 1.00 97.69 90 LYS A CA 1
ATOM 678 C C . LYS A 1 90 ? 1.927 -7.479 -7.840 1.00 97.69 90 LYS A C 1
ATOM 680 O O . LYS A 1 90 ? 1.571 -6.718 -8.740 1.00 97.69 90 LYS A O 1
ATOM 685 N N . LEU A 1 91 ? 2.147 -7.074 -6.597 1.00 97.88 91 LEU A N 1
ATOM 686 C CA . LEU A 1 91 ? 2.137 -5.679 -6.178 1.00 97.88 91 LEU A CA 1
ATOM 687 C C . LEU A 1 91 ? 3.569 -5.173 -6.046 1.00 97.88 91 LEU A C 1
ATOM 689 O O . LEU A 1 91 ? 4.501 -5.950 -5.833 1.00 97.88 91 LEU A O 1
ATOM 693 N N . LEU A 1 92 ? 3.743 -3.866 -6.223 1.00 96.44 92 LEU A N 1
ATOM 694 C CA . LEU A 1 92 ? 5.067 -3.261 -6.185 1.00 96.44 92 LEU A CA 1
ATOM 695 C C . LEU A 1 92 ? 5.727 -3.440 -4.813 1.00 96.44 92 LEU A C 1
ATOM 697 O O . LEU A 1 92 ? 5.071 -3.402 -3.777 1.00 96.44 92 LEU A O 1
ATOM 701 N N . HIS A 1 93 ? 7.044 -3.575 -4.822 1.00 96.38 93 HIS A N 1
ATOM 702 C CA . HIS A 1 93 ? 7.916 -3.393 -3.671 1.00 96.38 93 HIS A CA 1
ATOM 703 C C . HIS A 1 93 ? 8.201 -1.919 -3.426 1.00 96.38 93 HIS A C 1
ATOM 705 O O . HIS A 1 93 ? 8.099 -1.451 -2.297 1.00 96.38 93 HIS A O 1
ATOM 711 N N . GLU A 1 94 ? 8.545 -1.200 -4.494 1.00 94.50 94 GLU A N 1
ATOM 712 C CA . GLU A 1 94 ? 9.023 0.171 -4.415 1.00 94.50 94 GLU A CA 1
ATOM 713 C C . GLU A 1 94 ? 8.805 0.911 -5.740 1.00 94.50 94 GLU A C 1
ATOM 715 O O . GLU A 1 94 ? 9.043 0.372 -6.823 1.00 94.50 94 GLU A O 1
ATOM 720 N N . CYS A 1 95 ? 8.397 2.175 -5.655 1.00 92.06 95 CYS A N 1
ATOM 721 C CA . CYS A 1 95 ? 8.359 3.108 -6.778 1.00 92.06 95 CYS A CA 1
ATOM 722 C C . CYS A 1 95 ? 9.310 4.275 -6.497 1.00 92.06 95 CYS A C 1
ATOM 724 O O . CYS A 1 95 ? 9.230 4.893 -5.442 1.00 92.06 95 CYS A O 1
ATOM 726 N N . ARG A 1 96 ? 10.176 4.644 -7.451 1.00 88.75 96 ARG A N 1
ATOM 727 C CA . ARG A 1 96 ? 11.011 5.855 -7.343 1.00 88.75 96 ARG A CA 1
ATOM 728 C C . ARG A 1 96 ? 10.879 6.753 -8.561 1.00 88.75 96 ARG A C 1
ATOM 730 O O . ARG A 1 96 ? 10.825 6.300 -9.701 1.00 88.75 96 ARG A O 1
ATOM 737 N N . ARG A 1 97 ? 10.932 8.060 -8.304 1.00 80.75 97 ARG A N 1
ATOM 738 C CA . ARG A 1 97 ? 10.993 9.110 -9.326 1.00 80.75 97 ARG A CA 1
ATOM 739 C C . ARG A 1 97 ? 12.344 9.818 -9.212 1.00 80.75 97 ARG A C 1
ATOM 741 O O . ARG A 1 97 ? 12.624 10.458 -8.208 1.00 80.75 97 ARG A O 1
ATOM 748 N N . GLY A 1 98 ? 13.200 9.653 -10.217 1.00 84.25 98 GLY A N 1
ATOM 749 C CA . GLY A 1 98 ? 14.531 10.266 -10.288 1.00 84.25 98 GLY A CA 1
ATOM 750 C C . GLY A 1 98 ? 15.217 9.939 -11.614 1.00 84.25 98 GLY A C 1
ATOM 751 O O . GLY A 1 98 ? 14.785 9.016 -12.298 1.00 84.25 98 GLY A O 1
ATOM 752 N N . GLU A 1 99 ? 16.281 10.664 -11.976 1.00 85.12 99 GLU A N 1
ATOM 753 C CA . GLU A 1 99 ? 16.936 10.580 -13.301 1.00 85.12 99 GLU A CA 1
ATOM 754 C C . GLU A 1 99 ? 17.325 9.157 -13.722 1.00 85.12 99 GLU A C 1
ATOM 756 O O . GLU A 1 99 ? 17.150 8.753 -14.870 1.00 85.12 99 GLU A O 1
ATOM 761 N N . LEU A 1 100 ? 17.851 8.364 -12.789 1.00 86.19 100 LEU A N 1
ATOM 762 C CA . LEU A 1 100 ? 18.242 6.987 -13.086 1.00 86.19 100 LEU A CA 1
ATOM 763 C C . LEU A 1 100 ? 17.024 6.090 -13.326 1.00 86.19 100 LEU A C 1
ATOM 765 O O . LEU A 1 100 ? 17.055 5.235 -14.210 1.00 86.19 100 LEU A O 1
ATOM 769 N N . ALA A 1 101 ? 15.949 6.294 -12.563 1.00 84.25 101 ALA A N 1
ATOM 770 C CA . ALA A 1 101 ? 14.716 5.535 -12.719 1.00 84.25 101 ALA A CA 1
ATOM 771 C C . ALA A 1 101 ? 14.007 5.940 -14.024 1.00 84.25 101 ALA A C 1
ATOM 773 O O . ALA A 1 101 ? 13.647 5.077 -14.818 1.00 84.25 101 ALA A O 1
ATOM 774 N N . SER A 1 102 ? 13.913 7.242 -14.320 1.00 83.50 102 SER A N 1
ATOM 775 C CA . SER A 1 102 ? 13.284 7.753 -15.547 1.00 83.50 102 SER A CA 1
ATOM 776 C C . SER A 1 102 ? 14.009 7.309 -16.820 1.00 83.50 102 SER A C 1
ATOM 778 O O . SER A 1 102 ? 13.364 7.074 -17.838 1.00 83.50 102 SER A O 1
ATOM 780 N N . ARG A 1 103 ? 15.334 7.114 -16.764 1.00 88.12 103 ARG A N 1
ATOM 781 C CA . ARG A 1 103 ? 16.146 6.563 -17.867 1.00 88.12 103 ARG A CA 1
ATOM 782 C C . ARG A 1 103 ? 16.258 5.034 -17.855 1.00 88.12 103 ARG A C 1
ATOM 784 O O . ARG A 1 103 ? 17.100 4.484 -18.567 1.00 88.12 103 ARG A O 1
ATOM 791 N N . ASN A 1 104 ? 15.456 4.348 -17.036 1.00 85.00 104 ASN A N 1
ATOM 792 C CA . ASN A 1 104 ? 15.440 2.890 -16.893 1.00 85.00 104 ASN A CA 1
ATOM 793 C C . ASN A 1 104 ? 16.845 2.292 -16.644 1.00 85.00 104 ASN A C 1
ATOM 795 O O . ASN A 1 104 ? 17.194 1.238 -17.171 1.00 85.00 104 ASN A O 1
ATOM 799 N N . ARG A 1 105 ? 17.692 3.014 -15.894 1.00 89.81 105 ARG A N 1
ATOM 800 C CA . ARG A 1 105 ? 19.018 2.556 -15.434 1.00 89.81 105 ARG A CA 1
ATOM 801 C C . ARG A 1 105 ? 18.923 1.758 -14.132 1.00 89.81 105 ARG A C 1
ATOM 803 O O . ARG A 1 105 ? 19.834 1.004 -13.820 1.00 89.81 105 ARG A O 1
ATOM 810 N N . ILE A 1 106 ? 17.830 1.939 -13.395 1.00 89.25 106 ILE A N 1
ATOM 811 C CA . ILE A 1 106 ? 17.445 1.185 -12.196 1.00 89.25 106 ILE A CA 1
ATOM 812 C C . ILE A 1 106 ? 15.968 0.774 -12.333 1.00 89.25 106 ILE A C 1
ATOM 814 O O . ILE A 1 106 ? 15.220 1.479 -13.018 1.00 89.25 106 ILE A O 1
ATOM 818 N N . PRO A 1 107 ? 15.522 -0.332 -11.714 1.00 89.25 107 PRO A N 1
ATOM 819 C CA . PRO A 1 107 ? 14.221 -0.943 -12.012 1.00 89.25 107 PRO A CA 1
ATOM 820 C C . PRO A 1 107 ? 13.016 -0.256 -11.346 1.00 89.25 107 PRO A C 1
ATOM 822 O O . PRO A 1 107 ? 11.885 -0.698 -11.508 1.00 89.25 107 PRO A O 1
ATOM 825 N N . PHE A 1 108 ? 13.223 0.842 -10.616 1.00 89.75 108 PHE A N 1
ATOM 826 C CA . PHE A 1 108 ? 12.195 1.450 -9.761 1.00 89.75 108 PHE A CA 1
ATOM 827 C C . PHE A 1 108 ? 11.148 2.315 -10.483 1.00 89.75 108 PHE A C 1
ATOM 829 O O . PHE A 1 108 ? 10.261 2.847 -9.817 1.00 89.75 108 PHE A O 1
ATOM 836 N N . ALA A 1 109 ? 11.236 2.483 -11.809 1.00 85.44 109 ALA A N 1
ATOM 837 C CA . ALA A 1 109 ? 10.220 3.183 -12.600 1.00 85.44 109 ALA A CA 1
ATOM 838 C C . ALA A 1 109 ? 9.599 2.266 -13.678 1.00 85.44 109 ALA A C 1
ATOM 840 O O . ALA A 1 109 ? 10.333 1.599 -14.418 1.00 85.44 109 ALA A O 1
ATOM 841 N N . PRO A 1 110 ? 8.257 2.254 -13.823 1.00 84.44 110 PRO A N 1
ATOM 842 C CA . PRO A 1 110 ? 7.288 2.951 -12.966 1.00 84.44 110 PRO A CA 1
ATOM 843 C C . PRO A 1 110 ? 7.162 2.326 -11.565 1.00 84.44 110 PRO A C 1
ATOM 845 O O . PRO A 1 110 ? 6.751 3.016 -10.642 1.00 84.44 110 PRO A O 1
ATOM 848 N N . ALA A 1 111 ? 7.542 1.055 -11.411 1.00 93.12 111 ALA A N 1
ATOM 849 C CA . ALA A 1 111 ? 7.551 0.325 -10.151 1.00 93.12 111 ALA A CA 1
ATOM 850 C C . ALA A 1 111 ? 8.475 -0.900 -10.256 1.00 93.12 111 ALA A C 1
ATOM 852 O O . ALA A 1 111 ? 8.601 -1.488 -11.332 1.00 93.12 111 ALA A O 1
ATOM 853 N N . TYR A 1 112 ? 9.083 -1.284 -9.139 1.00 96.00 112 TYR A N 1
ATOM 854 C CA . TYR A 1 112 ? 9.816 -2.535 -8.955 1.00 96.00 112 TYR A CA 1
ATOM 855 C C . TYR A 1 112 ? 8.975 -3.491 -8.103 1.00 96.00 112 TYR A C 1
ATOM 857 O O . TYR A 1 112 ? 8.403 -3.055 -7.108 1.00 96.00 112 TYR A O 1
ATOM 865 N N . TYR A 1 113 ? 8.898 -4.774 -8.461 1.00 97.12 113 TYR A N 1
ATOM 866 C CA . TYR A 1 113 ? 7.952 -5.766 -7.922 1.00 97.12 113 TYR A CA 1
ATOM 867 C C . TYR A 1 113 ? 8.634 -6.881 -7.111 1.00 97.12 113 TYR A C 1
ATOM 869 O O . TYR A 1 113 ? 8.120 -7.992 -7.001 1.00 97.12 113 TYR A O 1
ATOM 877 N N . GLY A 1 114 ? 9.776 -6.592 -6.484 1.00 94.56 114 GLY A N 1
ATOM 878 C CA . GLY A 1 114 ? 10.516 -7.554 -5.654 1.00 94.56 114 GLY A CA 1
ATOM 879 C C . GLY A 1 114 ? 9.828 -7.996 -4.346 1.00 94.56 114 GLY A C 1
ATOM 880 O O . GLY A 1 114 ? 10.426 -8.732 -3.568 1.00 94.56 114 GLY A O 1
ATOM 881 N N . ALA A 1 115 ? 8.598 -7.553 -4.063 1.00 93.94 115 ALA A N 1
ATOM 882 C CA . ALA A 1 115 ? 7.888 -7.860 -2.826 1.00 93.94 115 ALA A CA 1
ATOM 883 C C . ALA A 1 115 ? 7.077 -9.145 -2.978 1.00 93.94 115 ALA A C 1
ATOM 885 O O . ALA A 1 115 ? 6.272 -9.281 -3.898 1.00 93.94 115 ALA A O 1
ATOM 886 N N . HIS A 1 116 ? 7.272 -10.068 -2.039 1.00 95.56 116 HIS A N 1
ATOM 887 C CA . HIS A 1 116 ? 6.527 -11.325 -1.984 1.00 95.56 116 HIS A CA 1
ATOM 888 C C . HIS A 1 116 ? 5.349 -11.260 -0.999 1.00 95.56 116 HIS A C 1
ATOM 890 O O . HIS A 1 116 ? 4.341 -11.934 -1.173 1.00 95.56 116 HIS A O 1
ATOM 896 N N . ASP A 1 117 ? 5.456 -10.413 0.024 1.00 97.50 117 ASP A N 1
ATOM 897 C CA . ASP A 1 117 ? 4.458 -10.233 1.079 1.00 97.50 117 ASP A CA 1
ATOM 898 C C . ASP A 1 117 ? 3.323 -9.274 0.684 1.00 97.50 117 ASP A C 1
ATOM 900 O O . ASP A 1 117 ? 2.196 -9.429 1.157 1.00 97.50 117 ASP A O 1
ATOM 904 N N . ALA A 1 118 ? 3.590 -8.302 -0.193 1.00 97.75 118 ALA A N 1
ATOM 905 C CA . ALA A 1 118 ? 2.628 -7.263 -0.562 1.00 97.75 118 ALA A CA 1
ATOM 906 C C . ALA A 1 118 ? 1.284 -7.805 -1.107 1.00 97.75 118 ALA A C 1
ATOM 908 O O . ALA A 1 118 ? 0.251 -7.320 -0.644 1.00 97.75 118 ALA A O 1
ATOM 909 N N . PRO A 1 119 ? 1.229 -8.810 -2.010 1.00 98.19 119 PRO A N 1
ATOM 910 C CA . PRO A 1 119 ? -0.040 -9.389 -2.480 1.00 98.19 119 PRO A CA 1
ATOM 911 C C . PRO A 1 119 ? -0.917 -9.961 -1.355 1.00 98.19 119 PRO A C 1
ATOM 913 O O . PRO A 1 119 ? -2.115 -9.671 -1.287 1.00 98.19 119 PRO A O 1
ATOM 916 N N . ALA A 1 120 ? -0.317 -10.709 -0.426 1.00 98.06 120 ALA A N 1
ATOM 917 C CA . ALA A 1 120 ? -1.027 -11.274 0.720 1.00 98.06 120 ALA A CA 1
ATOM 918 C C . ALA A 1 120 ? -1.476 -10.181 1.704 1.00 98.06 120 ALA A C 1
ATOM 920 O O . ALA A 1 120 ? -2.629 -10.171 2.146 1.00 98.06 120 ALA A O 1
ATOM 921 N N . LEU A 1 121 ? -0.594 -9.220 2.001 1.00 98.44 121 LEU A N 1
ATOM 922 C CA . LEU A 1 121 ? -0.912 -8.074 2.853 1.00 98.44 121 LEU A CA 1
ATOM 923 C C . LEU A 1 121 ? -2.044 -7.230 2.265 1.00 98.44 121 LEU A C 1
ATOM 925 O O . LEU A 1 121 ? -2.902 -6.782 3.012 1.00 98.44 121 LEU A O 1
ATOM 929 N N . TYR A 1 122 ? -2.104 -7.056 0.945 1.00 98.62 122 TYR A N 1
ATOM 930 C CA . TYR A 1 122 ? -3.173 -6.305 0.290 1.00 98.62 122 TYR A CA 1
ATOM 931 C C . TYR A 1 122 ? -4.538 -6.942 0.531 1.00 98.62 122 TYR A C 1
ATOM 933 O O . TYR A 1 122 ? -5.491 -6.257 0.901 1.00 98.62 122 TYR A O 1
ATOM 941 N N . CYS A 1 123 ? -4.625 -8.265 0.378 1.00 98.44 123 CYS A N 1
ATOM 942 C CA . CYS A 1 123 ? -5.853 -9.011 0.634 1.00 98.44 123 CYS A CA 1
ATOM 943 C C . CYS A 1 123 ? -6.262 -8.924 2.111 1.00 98.44 123 CYS A C 1
ATOM 945 O O . CYS A 1 123 ? -7.435 -8.701 2.416 1.00 98.44 123 CYS A O 1
ATOM 947 N N . LEU A 1 124 ? -5.291 -9.039 3.024 1.00 98.44 124 LEU A N 1
ATOM 948 C CA . LEU A 1 124 ? -5.520 -8.897 4.460 1.00 98.44 124 LEU A CA 1
ATOM 949 C C . LEU A 1 124 ? -6.013 -7.491 4.822 1.00 98.44 124 LEU A C 1
ATOM 951 O O . LEU A 1 124 ? -6.997 -7.363 5.548 1.00 98.44 124 LEU A O 1
ATOM 955 N N . THR A 1 125 ? -5.368 -6.445 4.304 1.00 98.56 125 THR A N 1
ATOM 956 C CA . THR A 1 125 ? -5.755 -5.050 4.536 1.00 98.56 125 THR A CA 1
ATOM 957 C C . THR A 1 125 ? -7.137 -4.765 3.967 1.00 98.56 125 THR A C 1
ATOM 959 O O . THR A 1 125 ? -7.960 -4.192 4.674 1.00 98.56 125 THR A O 1
ATOM 962 N N . LEU A 1 126 ? -7.446 -5.223 2.749 1.00 98.62 126 LEU A N 1
ATOM 963 C CA . LEU A 1 126 ? -8.774 -5.062 2.154 1.00 98.62 126 LEU A CA 1
ATOM 964 C C . LEU A 1 126 ? -9.861 -5.699 3.023 1.00 98.62 126 LEU A C 1
ATOM 966 O O . LEU A 1 126 ? -10.857 -5.049 3.344 1.00 98.62 126 LEU A O 1
ATOM 970 N N . TRP A 1 127 ? -9.655 -6.951 3.438 1.00 98.19 127 TRP A N 1
ATOM 971 C CA . TRP A 1 127 ? -10.585 -7.648 4.320 1.00 98.19 127 TRP A CA 1
ATOM 972 C C . TRP A 1 127 ? -10.738 -6.930 5.662 1.00 98.19 127 TRP A C 1
ATOM 974 O O . TRP A 1 127 ? -11.860 -6.709 6.112 1.00 98.19 127 TRP A O 1
ATOM 984 N N . HIS A 1 128 ? -9.629 -6.535 6.288 1.00 97.69 128 HIS A N 1
ATOM 985 C CA . HIS A 1 128 ? -9.634 -5.860 7.581 1.00 97.69 128 HIS A CA 1
ATOM 986 C C . HIS A 1 128 ? -10.395 -4.530 7.516 1.00 97.69 128 HIS A C 1
ATOM 988 O O . HIS A 1 128 ? -11.245 -4.254 8.364 1.00 97.69 128 HIS A O 1
ATOM 994 N N . THR A 1 129 ? -10.149 -3.727 6.481 1.00 97.69 129 THR A N 1
ATOM 995 C CA . THR A 1 129 ? -10.818 -2.439 6.290 1.00 97.69 129 THR A CA 1
ATOM 996 C C . THR A 1 129 ? -12.297 -2.612 5.979 1.00 97.69 129 THR A C 1
ATOM 998 O O . THR A 1 129 ? -13.116 -1.911 6.572 1.00 97.69 129 THR A O 1
ATOM 1001 N N . TRP A 1 130 ? -12.672 -3.563 5.120 1.00 98.00 130 TRP A N 1
ATOM 1002 C CA . TRP A 1 130 ? -14.082 -3.878 4.875 1.00 98.00 130 TRP A CA 1
ATOM 1003 C C . TRP A 1 130 ? -14.780 -4.352 6.155 1.00 98.00 130 TRP A C 1
ATOM 1005 O O . TRP A 1 130 ? -15.853 -3.860 6.483 1.00 98.00 130 TRP A O 1
ATOM 1015 N N . ARG A 1 131 ? -14.146 -5.228 6.942 1.00 96.69 131 ARG A N 1
ATOM 1016 C CA . ARG A 1 131 ? -14.689 -5.718 8.218 1.00 96.69 131 ARG A CA 1
ATOM 1017 C C . ARG A 1 131 ? -14.929 -4.589 9.224 1.00 96.69 131 ARG A C 1
ATOM 1019 O O . ARG A 1 131 ? -15.890 -4.649 9.983 1.00 96.69 131 ARG A O 1
ATOM 1026 N N . TRP A 1 132 ? -14.045 -3.593 9.256 1.00 94.94 132 TRP A N 1
ATOM 1027 C CA . TRP A 1 132 ? -14.147 -2.454 10.170 1.00 94.94 132 TRP A CA 1
ATOM 1028 C C . TRP A 1 132 ? -15.187 -1.420 9.724 1.00 94.94 132 TRP A C 1
ATOM 1030 O O . TRP A 1 132 ? -15.885 -0.845 10.552 1.00 94.94 132 TRP A O 1
ATOM 1040 N N . THR A 1 133 ? -15.283 -1.172 8.417 1.00 95.75 133 THR A N 1
ATOM 1041 C CA . THR A 1 133 ? -16.109 -0.089 7.853 1.00 95.75 133 THR A CA 1
ATOM 1042 C C . THR A 1 133 ? -17.488 -0.540 7.379 1.00 95.75 133 THR A C 1
ATOM 1044 O O . THR A 1 133 ? -18.404 0.276 7.327 1.00 95.75 133 THR A O 1
ATOM 1047 N N . GLY A 1 134 ? -17.642 -1.810 7.003 1.00 96.94 134 GLY A N 1
ATOM 1048 C CA . GLY A 1 134 ? -18.827 -2.327 6.317 1.00 96.94 134 GLY A CA 1
ATOM 1049 C C . GLY A 1 134 ? -19.028 -1.772 4.900 1.00 96.94 134 GLY A C 1
ATOM 1050 O O . GLY A 1 134 ? -20.130 -1.877 4.366 1.00 96.94 134 GLY A O 1
ATOM 1051 N N . ASP A 1 135 ? -18.013 -1.147 4.289 1.00 96.44 135 ASP A N 1
ATOM 1052 C CA . ASP A 1 135 ? -18.153 -0.506 2.978 1.00 96.44 135 ASP A CA 1
ATOM 1053 C C . ASP A 1 135 ? -17.979 -1.495 1.814 1.00 96.44 135 ASP A C 1
ATOM 1055 O O . ASP A 1 135 ? -16.875 -1.761 1.330 1.00 96.44 135 ASP A O 1
ATOM 1059 N N . ASP A 1 136 ? -19.097 -2.007 1.307 1.00 98.00 136 ASP A N 1
ATOM 1060 C CA . ASP A 1 136 ? -19.117 -2.884 0.134 1.00 98.00 136 ASP A CA 1
ATOM 1061 C C . ASP A 1 136 ? -18.603 -2.214 -1.149 1.00 98.00 136 ASP A C 1
ATOM 1063 O O . ASP A 1 136 ? -18.219 -2.916 -2.090 1.00 98.00 136 ASP A O 1
ATOM 1067 N N . LYS A 1 137 ? -18.607 -0.877 -1.240 1.00 97.38 137 LYS A N 1
ATOM 1068 C CA . LYS A 1 137 ? -18.075 -0.178 -2.418 1.00 97.38 137 LYS A CA 1
ATOM 1069 C C . LYS A 1 137 ? -16.560 -0.315 -2.472 1.00 97.38 137 LYS A C 1
ATOM 1071 O O . LYS A 1 137 ? -16.042 -0.628 -3.541 1.00 97.38 137 LYS A O 1
ATOM 1076 N N . LEU A 1 138 ? -15.881 -0.174 -1.330 1.00 96.12 138 LEU A N 1
ATOM 1077 C CA . LEU A 1 138 ? -14.444 -0.420 -1.204 1.00 96.12 138 LEU A CA 1
ATOM 1078 C C . LEU A 1 138 ? -14.093 -1.842 -1.652 1.00 96.12 138 LEU A C 1
ATOM 1080 O O . LEU A 1 138 ? -13.226 -2.033 -2.504 1.00 96.12 138 LEU A O 1
ATOM 1084 N N . LEU A 1 139 ? -14.803 -2.844 -1.123 1.00 97.12 139 LEU A N 1
ATOM 1085 C CA . LEU A 1 139 ? -14.556 -4.241 -1.477 1.00 97.12 139 LEU A CA 1
ATOM 1086 C C . LEU A 1 139 ? -14.712 -4.478 -2.983 1.00 97.12 139 LEU A C 1
ATOM 1088 O O . LEU A 1 139 ? -13.846 -5.090 -3.602 1.00 97.12 139 LEU A O 1
ATOM 1092 N N . LYS A 1 140 ? -15.791 -3.964 -3.586 1.00 98.25 140 LYS A N 1
ATOM 1093 C CA . LYS A 1 140 ? -16.049 -4.095 -5.028 1.00 98.25 140 LYS A CA 1
ATOM 1094 C C . LYS A 1 140 ? -14.979 -3.407 -5.873 1.00 98.25 140 LYS A C 1
ATOM 1096 O O . LYS A 1 140 ? -14.569 -3.979 -6.878 1.00 98.25 140 LYS A O 1
ATOM 1101 N N . ALA A 1 141 ? -14.515 -2.226 -5.464 1.00 97.19 141 ALA A N 1
ATOM 1102 C CA . ALA A 1 141 ? -13.490 -1.473 -6.182 1.00 97.19 141 ALA A CA 1
ATOM 1103 C C . ALA A 1 141 ? -12.145 -2.219 -6.249 1.00 97.19 141 ALA A C 1
ATOM 1105 O O . ALA A 1 141 ? -11.460 -2.152 -7.265 1.00 97.19 141 ALA A O 1
ATOM 1106 N N . HIS A 1 142 ? -11.795 -2.974 -5.205 1.00 98.12 142 HIS A N 1
ATOM 1107 C CA . HIS A 1 142 ? -10.511 -3.681 -5.105 1.00 98.12 142 HIS A CA 1
ATOM 1108 C C . HIS A 1 142 ? -10.595 -5.191 -5.377 1.00 98.12 142 HIS A C 1
ATOM 1110 O O . HIS A 1 142 ? -9.588 -5.896 -5.280 1.00 98.12 142 HIS A O 1
ATOM 1116 N N . LEU A 1 143 ? -11.777 -5.707 -5.728 1.00 98.12 143 LEU A N 1
ATOM 1117 C CA . LEU A 1 143 ? -12.021 -7.144 -5.844 1.00 98.12 143 LEU A CA 1
ATOM 1118 C C . LEU A 1 143 ? -11.145 -7.809 -6.912 1.00 98.12 143 LEU A C 1
ATOM 1120 O O . LEU A 1 143 ? -10.580 -8.873 -6.668 1.00 98.12 143 LEU A O 1
ATOM 1124 N N . GLU A 1 144 ? -11.019 -7.201 -8.092 1.00 98.50 144 GLU A N 1
ATOM 1125 C CA . GLU A 1 144 ? -10.227 -7.789 -9.179 1.00 98.50 144 GLU A CA 1
ATOM 1126 C C . GLU A 1 144 ? -8.725 -7.750 -8.882 1.00 98.50 144 GLU A C 1
ATOM 1128 O O . GLU A 1 144 ? -8.028 -8.733 -9.146 1.00 98.50 144 GLU A O 1
ATOM 1133 N N . THR A 1 145 ? -8.248 -6.682 -8.235 1.00 98.50 145 THR A N 1
ATOM 1134 C CA . THR A 1 145 ? -6.868 -6.591 -7.745 1.00 98.50 145 THR A CA 1
ATOM 1135 C C . THR A 1 145 ? -6.577 -7.688 -6.725 1.00 98.50 145 THR A C 1
ATOM 1137 O O . THR A 1 145 ? -5.583 -8.404 -6.859 1.00 98.50 145 THR A O 1
ATOM 1140 N N . ALA A 1 146 ? -7.466 -7.884 -5.746 1.00 98.50 146 ALA A N 1
ATOM 1141 C CA . ALA A 1 146 ? -7.323 -8.926 -4.732 1.00 98.50 146 ALA A CA 1
ATOM 1142 C C . ALA A 1 146 ? -7.354 -10.336 -5.344 1.00 98.50 146 ALA A C 1
ATOM 1144 O O . ALA A 1 146 ? -6.516 -11.171 -5.018 1.00 98.50 146 ALA A O 1
ATOM 1145 N N . LYS A 1 147 ? -8.257 -10.603 -6.296 1.00 98.50 147 LYS A N 1
ATOM 1146 C CA . LYS A 1 147 ? -8.291 -11.887 -7.015 1.00 98.50 147 LYS A CA 1
ATOM 1147 C C . LYS A 1 147 ? -6.998 -12.156 -7.781 1.00 98.50 147 LYS A C 1
ATOM 1149 O O . LYS A 1 147 ? -6.535 -13.290 -7.803 1.00 98.50 147 LYS A O 1
ATOM 1154 N N . ALA A 1 148 ? -6.434 -11.144 -8.439 1.00 98.50 148 ALA A N 1
ATOM 1155 C CA . ALA A 1 148 ? -5.169 -11.287 -9.152 1.00 98.50 148 ALA A CA 1
ATOM 1156 C C . ALA A 1 148 ? -3.993 -11.523 -8.193 1.00 98.50 148 ALA A C 1
ATOM 1158 O O . ALA A 1 148 ? -3.141 -12.349 -8.497 1.00 98.50 148 ALA A O 1
ATOM 1159 N N . ALA A 1 149 ? -3.990 -10.865 -7.032 1.00 98.31 149 ALA A N 1
ATOM 1160 C CA . ALA A 1 149 ? -3.006 -11.095 -5.978 1.00 98.31 149 ALA A CA 1
ATOM 1161 C C . ALA A 1 149 ? -3.079 -12.532 -5.433 1.00 98.31 149 ALA A C 1
ATOM 1163 O O . ALA A 1 149 ? -2.054 -13.197 -5.356 1.00 98.31 149 ALA A O 1
ATOM 1164 N N . ILE A 1 150 ? -4.283 -13.034 -5.133 1.00 98.00 150 ILE A N 1
ATOM 1165 C CA . ILE A 1 150 ? -4.491 -14.415 -4.664 1.00 98.00 150 ILE A CA 1
ATOM 1166 C C . ILE A 1 150 ? -4.005 -15.424 -5.705 1.00 98.00 150 ILE A C 1
ATOM 1168 O O . ILE A 1 150 ? -3.207 -16.287 -5.374 1.00 98.00 150 ILE A O 1
ATOM 1172 N N . ARG A 1 151 ? -4.404 -15.263 -6.975 1.00 97.94 151 ARG A N 1
ATOM 1173 C CA . ARG A 1 151 ? -3.963 -16.154 -8.064 1.00 97.94 151 ARG A CA 1
ATOM 1174 C C . ARG A 1 151 ? -2.450 -16.194 -8.260 1.00 97.94 151 ARG A C 1
ATOM 1176 O O . ARG A 1 151 ? -1.964 -17.136 -8.864 1.00 97.94 151 ARG A O 1
ATOM 1183 N N . TRP A 1 152 ? -1.740 -15.142 -7.862 1.00 97.56 152 TRP A N 1
ATOM 1184 C CA . TRP A 1 152 ? -0.283 -15.121 -7.917 1.00 97.56 152 TRP A CA 1
ATOM 1185 C C . TRP A 1 152 ? 0.354 -15.840 -6.717 1.00 97.56 152 TRP A C 1
ATOM 1187 O O . TRP A 1 152 ? 1.452 -16.370 -6.839 1.00 97.56 152 TRP A O 1
ATOM 1197 N N . CYS A 1 153 ? -0.317 -15.838 -5.562 1.00 95.75 153 CYS A N 1
ATOM 1198 C CA . CYS A 1 153 ? 0.143 -16.540 -4.364 1.00 95.75 153 CYS A CA 1
ATOM 1199 C C . CYS A 1 153 ? -0.097 -18.060 -4.404 1.00 95.75 153 CYS A C 1
ATOM 1201 O O . CYS A 1 153 ? 0.595 -18.769 -3.673 1.00 95.75 153 CYS A O 1
ATOM 1203 N N . ASP A 1 154 ? -1.081 -18.521 -5.182 1.00 90.12 154 ASP A N 1
ATOM 1204 C CA . ASP A 1 154 ? -1.408 -19.943 -5.398 1.00 90.12 154 ASP A CA 1
ATOM 1205 C C . ASP A 1 154 ? -0.354 -20.665 -6.262 1.00 90.12 154 ASP A C 1
ATOM 1207 O O . ASP A 1 154 ? 0.009 -21.813 -5.905 1.00 90.12 154 ASP A O 1
#

Radius of gyration: 17.51 Å; chains: 1; bounding box: 38×55×48 Å

Secondary structure (DSSP, 8-state):
---------GGGHHHHHHHHHHHHTEEP-TTS-EE-SBTTTB-S-BSHHHHHHHHHTGGG-SHHHHHHHHHHHHT---S-BTTTTB-TTPPPSB---SHHHHTTSSTTSS-B---SSHHHHHHHHHHHHHHHH--HHHHHHHHHHHHHHHHHH-

Sequence (154 aa):
MRKQRTITRPEEEPCTQGIADLHALAIPQAETPYVAAGVPWFLTLFGRDPLVAALLSGLNGAWSAQGALAALGELQASRRDDWRDAEPGKLLHECRRGELASRNRIPFAPAYYGAHDAPALYCLTLWHTWRWTGDDKLLKAHLETAKAAIRWCD